Protein AF-0000000085176688 (afdb_homodimer)

Radius of gyration: 18.07 Å; Cα contacts (8 Å, |Δi|>4): 289; chains: 2; bounding box: 19×55×44 Å

Organism: Enterobacter sp. (strain 638) (NCBI:txid399742)

Structure (mmCIF, N/CA/C/O backbone):
data_AF-0000000085176688-model_v1
#
loop_
_entity.id
_en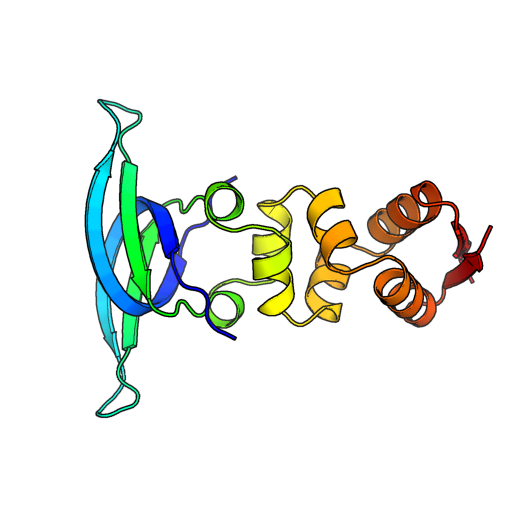tity.type
_entity.pdbx_description
1 polymer 'Uncharacterized protein'
#
loop_
_atom_site.group_PDB
_atom_site.id
_atom_site.type_symbol
_atom_site.label_atom_id
_atom_site.label_alt_id
_atom_site.label_comp_id
_atom_site.label_asym_id
_atom_site.label_entity_id
_atom_site.label_seq_id
_atom_site.pdbx_PDB_ins_code
_atom_site.Cart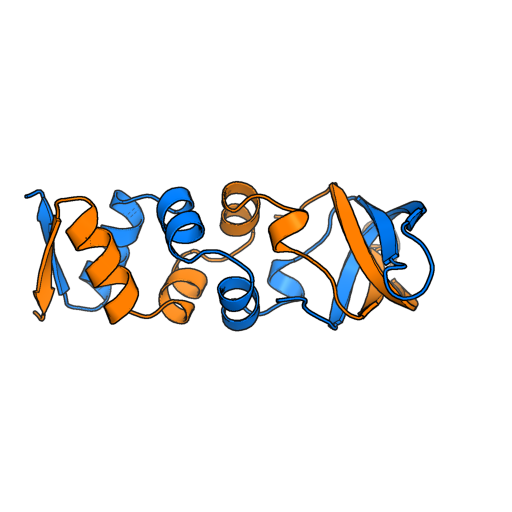n_x
_atom_site.Cartn_y
_atom_site.Cartn_z
_atom_site.occupancy
_atom_site.B_iso_or_equiv
_atom_site.auth_seq_id
_atom_site.auth_comp_id
_atom_site.auth_asym_id
_atom_site.auth_atom_id
_atom_site.pdbx_PDB_model_num
ATOM 1 N N . MET A 1 1 ? -5.215 6.43 -8.734 1 77.62 1 MET A N 1
ATOM 2 C CA . MET A 1 1 ? -6.367 6.562 -7.848 1 77.62 1 MET A CA 1
ATOM 3 C C . MET A 1 1 ? -5.938 7.059 -6.473 1 77.62 1 MET A C 1
ATOM 5 O O . MET A 1 1 ? -4.797 6.84 -6.059 1 77.62 1 MET A O 1
ATOM 9 N N . ALA A 1 2 ? -6.512 8.031 -5.891 1 90.81 2 ALA A N 1
ATOM 10 C CA . ALA A 1 2 ? -6.211 8.641 -4.598 1 90.81 2 ALA A CA 1
ATOM 11 C C . ALA A 1 2 ? -7.082 8.047 -3.494 1 90.81 2 ALA A C 1
ATOM 13 O O . ALA A 1 2 ? -8.125 7.453 -3.771 1 90.81 2 ALA A O 1
ATOM 14 N N . ILE A 1 3 ? -6.516 8.055 -2.268 1 95.81 3 ILE A N 1
ATOM 15 C CA . ILE A 1 3 ? -7.27 7.516 -1.142 1 95.81 3 ILE A CA 1
ATOM 16 C C . ILE A 1 3 ? -7.473 8.602 -0.089 1 95.81 3 ILE A C 1
ATOM 18 O O . ILE A 1 3 ? -6.625 9.484 0.076 1 95.81 3 ILE A O 1
ATOM 22 N N . SER A 1 4 ? -8.719 8.531 0.543 1 96.94 4 SER A N 1
ATOM 23 C CA . SER A 1 4 ? -9.031 9.453 1.633 1 96.94 4 SER A CA 1
ATOM 24 C C . SER A 1 4 ? -9.242 8.703 2.943 1 96.94 4 SER A C 1
ATOM 26 O O . SER A 1 4 ? -9.648 7.535 2.941 1 96.94 4 SER A O 1
ATOM 28 N N . GLY A 1 5 ? -8.938 9.414 4.055 1 96.81 5 GLY A N 1
ATOM 29 C CA . GLY A 1 5 ? -9.133 8.797 5.359 1 96.81 5 GLY A CA 1
ATOM 30 C C . GLY A 1 5 ? -8.25 9.391 6.441 1 96.81 5 GLY A C 1
ATOM 31 O O . GLY A 1 5 ? -7.785 10.523 6.316 1 96.81 5 GLY A O 1
ATOM 32 N N . THR A 1 6 ? -8.156 8.656 7.496 1 97.31 6 THR A N 1
ATOM 33 C CA . THR A 1 6 ? -7.391 9.086 8.656 1 97.31 6 THR A CA 1
ATOM 34 C C . THR A 1 6 ? -6.133 8.234 8.828 1 97.31 6 THR A C 1
ATOM 36 O O . THR A 1 6 ? -6.184 7.012 8.68 1 97.31 6 THR A O 1
ATOM 39 N N . VAL A 1 7 ? -4.992 8.945 9.094 1 97.38 7 VAL A N 1
ATOM 40 C CA . VAL A 1 7 ? -3.742 8.234 9.328 1 97.38 7 VAL A CA 1
ATOM 41 C C . VAL A 1 7 ? -3.158 8.633 10.68 1 97.38 7 VAL A C 1
ATOM 43 O O . VAL A 1 7 ? -3.439 9.727 11.188 1 97.38 7 VAL A O 1
ATOM 46 N N . LYS A 1 8 ? -2.406 7.746 11.234 1 96.44 8 LYS A N 1
ATOM 47 C CA . LYS A 1 8 ? -1.611 8.047 12.422 1 96.44 8 LYS A CA 1
ATOM 48 C C . LYS A 1 8 ? -0.142 8.25 12.062 1 96.44 8 LYS A C 1
ATOM 50 O O . LYS A 1 8 ? 0.451 7.422 11.359 1 96.44 8 LYS A O 1
ATOM 55 N N . ILE A 1 9 ? 0.442 9.359 12.523 1 97.56 9 ILE A N 1
ATOM 56 C CA . ILE A 1 9 ? 1.838 9.68 12.242 1 97.56 9 ILE A CA 1
ATOM 57 C C . ILE A 1 9 ? 2.533 10.125 13.531 1 97.56 9 ILE A C 1
ATOM 59 O O . ILE A 1 9 ? 1.873 10.5 14.5 1 97.56 9 ILE A O 1
ATOM 63 N N . LYS A 1 10 ? 3.828 9.984 13.531 1 96.69 10 LYS A N 1
ATOM 64 C CA . LYS A 1 10 ? 4.582 10.492 14.672 1 96.69 10 LYS A CA 1
ATOM 65 C C . LYS A 1 10 ? 4.641 12.016 14.656 1 96.69 10 LYS A C 1
ATOM 67 O O . LYS A 1 10 ? 4.414 12.664 15.68 1 96.69 10 LYS A O 1
ATOM 72 N N . SER A 1 11 ? 4.941 12.602 13.523 1 96.81 11 SER A N 1
ATOM 73 C CA . SER A 1 11 ? 5.055 14.055 13.445 1 96.81 11 SER A CA 1
ATOM 74 C C . SER A 1 11 ? 4.914 14.547 12.008 1 96.81 11 SER A C 1
ATOM 76 O O . SER A 1 11 ? 5.074 13.773 11.062 1 96.81 11 SER A O 1
ATOM 78 N N . ILE A 1 12 ? 4.578 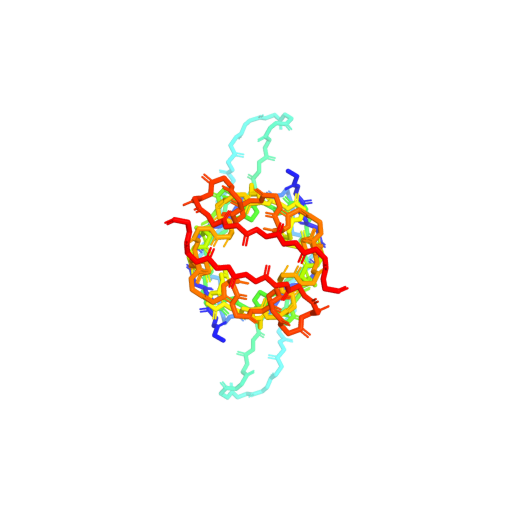15.883 11.898 1 97.69 12 ILE A N 1
ATOM 79 C CA . ILE A 1 12 ? 4.617 16.609 10.641 1 97.69 12 ILE A CA 1
ATOM 80 C C . ILE A 1 12 ? 5.824 17.547 10.625 1 97.69 12 ILE A C 1
ATOM 82 O O . ILE A 1 12 ? 5.973 18.406 11.508 1 97.69 12 ILE A O 1
ATOM 86 N N . ASN A 1 13 ? 6.652 17.375 9.562 1 98.38 13 ASN A N 1
ATOM 87 C CA . ASN A 1 13 ? 7.875 18.156 9.477 1 98.38 13 ASN A CA 1
ATOM 88 C C . ASN A 1 13 ? 7.691 19.391 8.586 1 98.38 13 ASN A C 1
ATOM 90 O O . ASN A 1 13 ? 8.492 20.312 8.625 1 98.38 13 ASN A O 1
ATOM 94 N N . GLY A 1 14 ? 6.703 19.344 7.699 1 97.81 14 GLY A N 1
ATOM 95 C CA . GLY A 1 14 ? 6.441 20.453 6.805 1 97.81 14 GLY A CA 1
ATOM 96 C C . GLY A 1 14 ? 5.184 20.266 5.977 1 97.81 14 GLY A C 1
ATOM 97 O O . GLY A 1 14 ? 4.801 19.141 5.664 1 97.81 14 GLY A O 1
ATOM 98 N N . ILE A 1 15 ? 4.523 21.391 5.703 1 97.75 15 ILE A N 1
ATOM 99 C CA . ILE A 1 15 ? 3.387 21.453 4.793 1 97.75 15 ILE A CA 1
ATOM 100 C C . ILE A 1 15 ? 3.602 22.562 3.771 1 97.75 15 ILE A C 1
ATOM 102 O O . ILE A 1 15 ? 3.801 23.719 4.141 1 97.75 15 ILE A O 1
ATOM 106 N N . THR A 1 16 ? 3.629 22.172 2.553 1 97.06 16 THR A N 1
ATOM 107 C CA . THR A 1 16 ? 3.871 23.156 1.501 1 97.06 16 THR A CA 1
ATOM 108 C C . THR A 1 16 ? 2.824 23.031 0.398 1 97.06 16 THR A C 1
ATOM 110 O O . THR A 1 16 ? 2.58 21.953 -0.119 1 97.06 16 THR A O 1
ATOM 113 N N . PRO A 1 17 ? 2.166 24.219 0.016 1 95.88 17 PRO A N 1
ATOM 114 C CA . PRO A 1 17 ? 1.275 24.156 -1.146 1 95.88 17 PRO A CA 1
ATOM 115 C C . PRO A 1 17 ? 2.027 23.938 -2.455 1 95.88 17 PRO A C 1
ATOM 117 O O . PRO A 1 17 ? 3.131 24.453 -2.633 1 95.88 17 PRO A O 1
ATOM 120 N N . GLU A 1 18 ? 1.39 23 -3.199 1 94.44 18 GLU A N 1
ATOM 121 C CA . GLU A 1 18 ? 1.942 22.75 -4.523 1 94.44 18 GLU A CA 1
ATOM 122 C C . GLU A 1 18 ? 0.878 22.906 -5.605 1 94.44 18 GLU A C 1
ATOM 124 O O . GLU A 1 18 ? -0.29 22.578 -5.387 1 94.44 18 GLU A O 1
ATOM 129 N N . GLY A 1 19 ? 1.387 23.312 -6.809 1 90.5 19 GLY A N 1
ATOM 130 C CA . GLY A 1 19 ? 0.466 23.453 -7.926 1 90.5 19 GLY A CA 1
ATOM 131 C C . GLY A 1 19 ? -0.324 24.75 -7.883 1 90.5 19 GLY A C 1
ATOM 132 O O . GLY A 1 19 ? -0.127 25.578 -6.988 1 90.5 19 GLY A O 1
ATOM 133 N N . ASP A 1 20 ? -0.969 25.031 -9.086 1 88.38 20 ASP A N 1
ATOM 134 C CA . ASP A 1 20 ? -1.769 26.234 -9.219 1 88.38 20 ASP A CA 1
ATOM 135 C C . ASP A 1 20 ? -3.188 25.906 -9.68 1 88.38 20 ASP A C 1
ATOM 137 O O . ASP A 1 20 ? -3.416 24.891 -10.328 1 88.38 20 ASP A O 1
ATOM 141 N N . GLY A 1 21 ? -4.023 26.859 -9.156 1 87.81 21 GLY A N 1
ATOM 142 C CA . GLY A 1 21 ? -5.395 26.734 -9.617 1 87.81 21 GLY A CA 1
ATOM 143 C C . GLY A 1 21 ? -6.059 25.453 -9.188 1 87.81 21 GLY A C 1
ATOM 144 O O . GLY A 1 21 ? -6.055 25.109 -8 1 87.81 21 GLY A O 1
ATOM 145 N N . TRP A 1 22 ? -6.676 24.703 -10.227 1 88.06 22 TRP A N 1
ATOM 146 C CA . TRP A 1 22 ? -7.48 23.516 -9.961 1 88.06 22 TRP A CA 1
ATOM 147 C C . TRP A 1 22 ? -6.59 22.328 -9.617 1 88.06 22 TRP A C 1
ATOM 149 O O . TRP A 1 22 ? -7.074 21.312 -9.125 1 88.06 22 TRP A O 1
ATOM 159 N N . ASN A 1 23 ? -5.219 22.391 -9.875 1 89 23 ASN A N 1
ATOM 160 C CA . ASN A 1 23 ? -4.277 21.312 -9.617 1 89 23 ASN A CA 1
ATOM 161 C C . ASN A 1 23 ? -3.521 21.516 -8.312 1 89 23 ASN A C 1
ATOM 163 O O . ASN A 1 23 ? -2.473 20.906 -8.094 1 89 23 ASN A O 1
ATOM 167 N N . ARG A 1 24 ? -4.105 22.375 -7.465 1 94.06 24 ARG A N 1
ATOM 168 C CA . ARG A 1 24 ? -3.42 22.656 -6.211 1 94.06 24 ARG A CA 1
ATOM 169 C C . ARG A 1 24 ? -3.49 21.469 -5.262 1 94.06 24 ARG A C 1
ATOM 171 O O . ARG A 1 24 ? -4.559 20.891 -5.07 1 94.06 24 ARG A O 1
ATOM 178 N N . ARG A 1 25 ? -2.361 21.141 -4.707 1 95.94 25 ARG A N 1
ATOM 179 C CA . ARG A 1 25 ? -2.207 20.094 -3.701 1 95.94 25 ARG A CA 1
ATOM 180 C C . ARG A 1 25 ? -1.341 20.562 -2.541 1 95.94 25 ARG A C 1
ATOM 182 O O . ARG A 1 25 ? -0.744 21.641 -2.607 1 95.94 25 ARG A O 1
ATOM 189 N N . LEU A 1 26 ? -1.465 19.781 -1.48 1 97.31 26 LEU A N 1
ATOM 190 C CA . LEU A 1 26 ? -0.528 19.969 -0.377 1 97.31 26 LEU A CA 1
ATOM 191 C C . LEU A 1 26 ? 0.517 18.859 -0.362 1 97.31 26 LEU A C 1
ATOM 193 O O . LEU A 1 26 ? 0.181 17.672 -0.526 1 97.31 26 LEU A O 1
ATOM 197 N N . GLU A 1 27 ? 1.785 19.25 -0.291 1 97.56 27 GLU A N 1
ATOM 198 C CA . GLU A 1 27 ? 2.861 18.312 0.018 1 97.56 27 GLU A CA 1
ATOM 199 C C . GLU A 1 27 ? 3.18 18.312 1.511 1 97.56 27 GLU A C 1
ATOM 201 O O . GLU A 1 27 ? 3.502 19.359 2.084 1 97.56 27 GLU A O 1
ATOM 206 N N . VAL A 1 28 ? 2.99 17.188 2.119 1 98.25 28 VAL A N 1
ATOM 207 C CA . VAL A 1 28 ? 3.186 17.078 3.561 1 98.25 28 VAL A CA 1
ATOM 208 C C . VAL A 1 28 ? 4.348 16.125 3.854 1 98.25 28 VAL A C 1
ATOM 210 O O . VAL A 1 28 ? 4.363 14.992 3.373 1 98.25 28 VAL A O 1
ATOM 213 N N . ASP A 1 29 ? 5.301 16.562 4.598 1 98.19 29 ASP A N 1
ATOM 214 C CA . ASP A 1 29 ? 6.438 15.789 5.078 1 98.19 29 ASP A CA 1
ATOM 215 C C . ASP A 1 29 ? 6.176 15.25 6.484 1 98.19 29 ASP A C 1
ATOM 217 O O . ASP A 1 29 ? 5.992 16.031 7.426 1 98.19 29 ASP A O 1
ATOM 221 N N . PHE A 1 30 ? 6.109 13.93 6.602 1 97.5 30 PHE A N 1
ATOM 222 C CA . PHE A 1 30 ? 5.793 13.359 7.902 1 97.5 30 PHE A CA 1
ATOM 223 C C . PHE A 1 30 ? 6.816 12.297 8.297 1 97.5 30 PHE A C 1
ATOM 225 O O . PHE A 1 30 ? 7.559 11.797 7.445 1 97.5 30 PHE A O 1
ATOM 232 N N . ASP A 1 31 ? 6.805 11.984 9.578 1 97.06 31 ASP A N 1
ATOM 233 C CA . ASP A 1 31 ? 7.586 10.891 10.141 1 97.06 31 ASP A CA 1
ATOM 234 C C . ASP A 1 31 ? 6.68 9.781 10.664 1 97.06 31 ASP A C 1
ATOM 236 O O . ASP A 1 31 ? 5.715 10.047 11.375 1 97.06 31 ASP A O 1
ATOM 240 N N . ASP A 1 32 ? 7.016 8.586 10.273 1 96.12 32 ASP A N 1
ATOM 241 C CA . ASP A 1 32 ? 6.484 7.371 10.875 1 96.12 32 ASP A CA 1
ATOM 242 C C . ASP A 1 32 ? 4.969 7.289 10.711 1 96.12 32 ASP A C 1
ATOM 244 O O . ASP A 1 32 ? 4.234 7.266 11.703 1 96.12 32 ASP A O 1
ATOM 248 N N . MET A 1 33 ? 4.52 7.109 9.484 1 96.62 33 MET A N 1
ATOM 249 C CA . MET A 1 33 ? 3.105 6.891 9.188 1 96.62 33 MET A CA 1
ATOM 250 C C . MET A 1 33 ? 2.76 5.406 9.258 1 96.62 33 MET A C 1
ATOM 252 O O . MET A 1 33 ? 3.475 4.57 8.703 1 96.62 33 MET A O 1
ATOM 256 N N . GLU A 1 34 ? 1.656 5.062 9.914 1 94.56 34 GLU A N 1
ATOM 257 C CA . GLU A 1 34 ? 1.164 3.688 9.992 1 94.56 34 GLU A CA 1
ATOM 258 C C . GLU A 1 34 ? 0.151 3.4 8.891 1 94.56 34 GLU A C 1
ATOM 260 O O . GLU A 1 34 ? -1.058 3.402 9.133 1 94.56 34 GLU A O 1
ATOM 265 N N . ILE A 1 35 ? 0.589 3.053 7.824 1 93.19 35 ILE A N 1
ATOM 266 C CA . ILE A 1 35 ? -0.244 2.924 6.633 1 93.19 35 ILE A CA 1
ATOM 267 C C . ILE A 1 35 ? -1.156 1.708 6.77 1 93.19 35 ILE A C 1
ATOM 269 O O . ILE A 1 35 ? -2.354 1.787 6.488 1 93.19 35 ILE A O 1
ATOM 273 N N . SER A 1 36 ? -0.624 0.523 7.207 1 93 36 SER A N 1
ATOM 274 C CA . SER A 1 36 ? -1.407 -0.708 7.23 1 93 36 SER A CA 1
ATOM 275 C C . SER A 1 36 ? -2.471 -0.664 8.32 1 93 36 SER A C 1
ATOM 277 O O . SER A 1 36 ? -3.459 -1.399 8.266 1 93 36 SER A O 1
ATOM 279 N N . ASP A 1 37 ? -2.314 0.202 9.336 1 93.12 37 ASP A N 1
ATOM 280 C CA . ASP A 1 37 ? -3.336 0.401 10.352 1 93.12 37 ASP A CA 1
ATOM 281 C C . ASP A 1 37 ? -4.41 1.376 9.875 1 93.12 37 ASP A C 1
ATOM 283 O O . ASP A 1 37 ? -5.477 1.483 10.484 1 93.12 37 ASP A O 1
ATOM 287 N N . SER A 1 38 ? -4.16 2.033 8.773 1 93.44 38 SER A N 1
ATOM 288 C CA . SER A 1 38 ? -5.02 3.137 8.359 1 93.44 38 SER A CA 1
ATOM 289 C C . SER A 1 38 ? -5.812 2.779 7.102 1 93.44 38 SER A C 1
ATOM 291 O O . SER A 1 38 ? -6.918 3.279 6.898 1 93.44 38 SER A O 1
ATOM 293 N N . PHE A 1 39 ? -5.219 1.979 6.254 1 95.25 39 PHE A N 1
ATOM 294 C CA . PHE A 1 39 ? -5.863 1.617 4.996 1 95.25 39 PHE A CA 1
ATOM 295 C C . PHE A 1 39 ? -5.887 0.104 4.816 1 95.25 39 PHE A C 1
ATOM 297 O O . PHE A 1 39 ? -4.926 -0.584 5.164 1 95.25 39 PHE A O 1
ATOM 304 N N . LYS A 1 40 ? -7.004 -0.376 4.227 1 96 40 LYS A N 1
ATOM 305 C CA . LYS A 1 40 ? -7.125 -1.804 3.943 1 96 40 LYS A CA 1
ATOM 306 C C . LYS A 1 40 ? -6.312 -2.191 2.711 1 96 40 LYS A C 1
ATOM 308 O O . LYS A 1 40 ? -6.059 -1.354 1.842 1 96 40 LYS A O 1
ATOM 313 N N . ALA A 1 41 ? -5.984 -3.467 2.637 1 96.94 41 ALA A N 1
ATOM 314 C CA . ALA A 1 41 ? -5.227 -3.988 1.502 1 96.94 41 ALA A CA 1
ATOM 315 C C . ALA A 1 41 ? -5.965 -3.734 0.189 1 96.94 41 ALA A C 1
ATOM 317 O O . ALA A 1 41 ? -5.348 -3.365 -0.814 1 9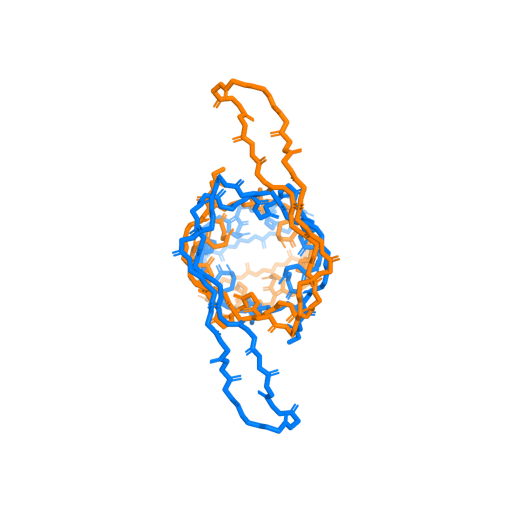6.94 41 ALA A O 1
ATOM 318 N N . ASP A 1 42 ? -7.297 -3.867 0.204 1 96.56 42 ASP A N 1
ATOM 319 C CA . ASP A 1 42 ? -8.086 -3.664 -1.005 1 96.56 42 ASP A CA 1
ATOM 320 C C . ASP A 1 42 ? -7.949 -2.232 -1.519 1 96.56 42 ASP A C 1
ATOM 322 O O . ASP A 1 42 ? -7.934 -2.002 -2.73 1 96.56 42 ASP A O 1
ATOM 326 N N . GLU A 1 43 ? -7.906 -1.326 -0.596 1 95.44 43 GLU A N 1
ATOM 327 C CA . GLU A 1 43 ? -7.73 0.071 -0.98 1 95.44 43 GLU A CA 1
ATOM 328 C C . GLU A 1 43 ? -6.348 0.309 -1.575 1 95.44 43 GLU A C 1
ATOM 330 O O . GLU A 1 43 ? -6.207 1.028 -2.566 1 95.44 43 GLU A O 1
ATOM 335 N N . ILE A 1 44 ? -5.328 -0.306 -1.018 1 96.56 44 ILE A N 1
ATOM 336 C CA . ILE A 1 44 ? -3.939 -0.121 -1.431 1 96.56 44 ILE A CA 1
ATOM 337 C C . ILE A 1 44 ? -3.725 -0.742 -2.809 1 96.56 44 ILE A C 1
ATOM 339 O O . ILE A 1 44 ? -3.107 -0.129 -3.684 1 96.56 44 ILE A O 1
ATOM 343 N N . VAL A 1 45 ? -4.281 -1.868 -3.041 1 97 45 VAL A N 1
ATOM 344 C CA . VAL A 1 45 ? -4.094 -2.576 -4.301 1 97 45 VAL A CA 1
ATOM 345 C C . VAL A 1 45 ? -4.715 -1.775 -5.441 1 97 45 VAL A C 1
ATOM 347 O O . VAL A 1 45 ? -4.25 -1.84 -6.582 1 97 45 VAL A O 1
ATOM 350 N N . GLY A 1 46 ? -5.734 -0.983 -5.109 1 95.81 46 GLY A N 1
ATOM 351 C CA . GLY A 1 46 ? -6.367 -0.149 -6.117 1 95.81 46 GLY A CA 1
ATOM 352 C C . GLY A 1 46 ? -5.527 1.054 -6.508 1 95.81 46 GLY A C 1
ATOM 353 O O . GLY A 1 46 ? -5.789 1.698 -7.523 1 95.81 46 GLY A O 1
ATOM 354 N N . GLU A 1 47 ? -4.43 1.32 -5.766 1 95.31 47 GLU A N 1
ATOM 355 C CA . GLU A 1 47 ? -3.629 2.521 -5.988 1 95.31 47 GLU A CA 1
ATOM 356 C C . GLU A 1 47 ? -2.34 2.193 -6.738 1 95.31 47 GLU A C 1
ATOM 358 O O . GLU A 1 47 ? -1.642 3.096 -7.207 1 95.31 47 GLU A O 1
ATOM 363 N N . TYR A 1 48 ? -1.948 0.952 -6.801 1 96.06 48 TYR A N 1
ATOM 364 C CA . TYR A 1 48 ? -0.683 0.529 -7.395 1 96.06 48 TYR A CA 1
ATOM 365 C C . TYR A 1 48 ? -0.919 -0.319 -8.641 1 96.06 48 TYR A C 1
ATOM 367 O O . TYR A 1 48 ? -1.989 -0.911 -8.797 1 96.06 48 TYR A O 1
ATOM 375 N N . ASN A 1 49 ? 0.119 -0.243 -9.484 1 95.75 49 ASN A N 1
ATOM 376 C CA . ASN A 1 49 ? 0.195 -1.301 -10.492 1 95.75 49 ASN A CA 1
ATOM 377 C C . ASN A 1 49 ? 0.393 -2.67 -9.844 1 95.75 49 ASN A C 1
ATOM 379 O O . ASN A 1 49 ? 1.349 -2.875 -9.094 1 95.75 49 ASN A O 1
ATOM 383 N N . VAL A 1 50 ? -0.501 -3.59 -10.164 1 97 50 VAL A N 1
ATOM 384 C CA . VAL A 1 50 ? -0.499 -4.906 -9.539 1 97 50 VAL A CA 1
ATOM 385 C C . VAL A 1 50 ? 0.838 -5.598 -9.797 1 97 50 VAL A C 1
ATOM 387 O O . VAL A 1 50 ? 1.391 -6.25 -8.898 1 97 50 VAL A O 1
ATOM 390 N N . ASP A 1 51 ? 1.405 -5.441 -10.969 1 97.88 51 ASP A N 1
ATOM 391 C CA . ASP A 1 51 ? 2.688 -6.055 -11.297 1 97.88 51 ASP A CA 1
ATOM 392 C C . ASP A 1 51 ? 3.787 -5.57 -10.359 1 97.88 51 ASP A C 1
ATOM 394 O O . ASP A 1 51 ? 4.641 -6.352 -9.93 1 97.88 51 ASP A O 1
ATOM 398 N N . ASP A 1 52 ? 3.725 -4.312 -10.062 1 97.69 52 ASP A N 1
ATOM 399 C CA . ASP A 1 52 ? 4.734 -3.73 -9.18 1 97.69 52 ASP A CA 1
ATOM 400 C C . ASP A 1 52 ? 4.641 -4.309 -7.773 1 97.69 52 ASP A C 1
ATOM 402 O O . ASP A 1 52 ? 5.66 -4.559 -7.129 1 97.69 52 ASP A O 1
ATOM 406 N N . LEU A 1 53 ? 3.424 -4.484 -7.258 1 98.44 53 LEU A N 1
ATOM 407 C CA . LEU A 1 53 ? 3.23 -5.066 -5.934 1 98.44 53 LEU A CA 1
ATOM 408 C C . LEU A 1 53 ? 3.721 -6.512 -5.902 1 98.44 53 LEU A C 1
ATOM 410 O O . LEU A 1 53 ? 4.43 -6.91 -4.977 1 98.44 53 LEU A O 1
ATOM 414 N N . LEU A 1 54 ? 3.424 -7.246 -6.91 1 98.88 54 LEU A N 1
ATOM 415 C CA . LEU A 1 54 ? 3.803 -8.648 -6.973 1 98.88 54 LEU A CA 1
ATOM 416 C C . LEU A 1 54 ? 5.312 -8.797 -7.121 1 98.88 54 LEU A C 1
ATOM 418 O O . LEU A 1 54 ? 5.918 -9.688 -6.512 1 98.88 54 LEU A O 1
ATOM 422 N N . GLU A 1 55 ? 5.938 -7.926 -7.945 1 98.69 55 GLU A N 1
ATOM 423 C CA . GLU A 1 55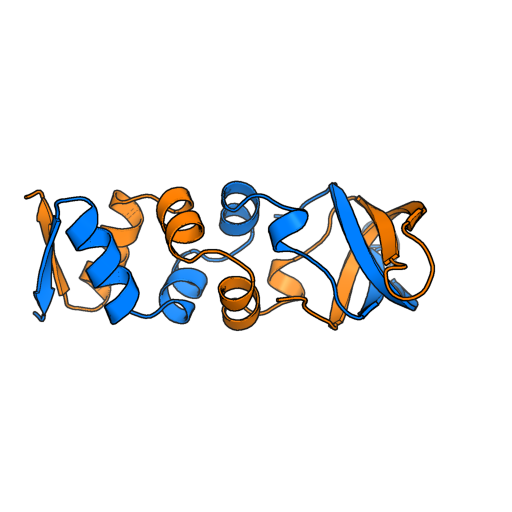 ? 7.391 -7.93 -8.07 1 98.69 55 GLU A CA 1
ATOM 424 C C . GLU A 1 55 ? 8.062 -7.645 -6.727 1 98.69 55 GLU A C 1
ATOM 426 O O . GLU A 1 55 ? 9.055 -8.281 -6.379 1 98.69 55 GLU A O 1
ATOM 431 N N . ALA A 1 56 ? 7.508 -6.738 -5.984 1 98.5 56 ALA A N 1
ATOM 432 C CA . ALA A 1 56 ? 8.055 -6.383 -4.676 1 98.5 56 ALA A CA 1
ATOM 433 C C . ALA A 1 56 ? 7.914 -7.539 -3.689 1 98.5 56 ALA A C 1
ATOM 435 O O . ALA A 1 56 ? 8.773 -7.73 -2.824 1 98.5 56 ALA A O 1
ATOM 436 N N . ILE A 1 57 ? 6.82 -8.289 -3.775 1 98.56 57 ILE A N 1
ATOM 437 C CA . ILE A 1 57 ? 6.609 -9.438 -2.904 1 98.56 57 ILE A CA 1
ATOM 438 C C . ILE A 1 57 ? 7.598 -10.547 -3.266 1 98.56 57 ILE A C 1
ATOM 440 O O . ILE A 1 57 ? 8.172 -11.188 -2.383 1 98.56 57 ILE A O 1
ATOM 444 N N . GLY A 1 58 ? 7.812 -10.742 -4.535 1 98.38 58 GLY A N 1
ATOM 445 C CA . GLY A 1 58 ? 8.75 -11.75 -5.012 1 98.38 58 GLY A CA 1
ATOM 446 C C . GLY A 1 58 ? 8.062 -13.023 -5.465 1 98.38 58 GLY A C 1
ATOM 447 O O . GLY A 1 58 ? 7.129 -13.5 -4.82 1 98.38 58 GLY A O 1
ATOM 448 N N . ASP A 1 59 ? 8.68 -13.617 -6.516 1 97.69 59 ASP A N 1
ATOM 449 C CA . ASP A 1 59 ? 8.055 -14.766 -7.16 1 97.69 59 ASP A CA 1
ATOM 450 C C . ASP A 1 59 ? 7.957 -15.945 -6.195 1 97.69 59 ASP A C 1
ATOM 452 O O . ASP A 1 59 ? 6.953 -16.672 -6.188 1 97.69 59 ASP A O 1
ATOM 456 N N . ALA A 1 60 ? 8.93 -16.156 -5.375 1 97.25 60 ALA A N 1
ATOM 457 C CA . ALA A 1 60 ? 8.938 -17.312 -4.484 1 97.25 60 ALA A CA 1
ATOM 458 C C . ALA A 1 60 ? 7.809 -17.234 -3.461 1 97.25 60 ALA A C 1
ATOM 460 O O . ALA A 1 60 ? 7.094 -18.203 -3.234 1 97.25 60 ALA A O 1
ATOM 461 N N . ASP A 1 61 ? 7.676 -16.062 -2.871 1 98 61 ASP A N 1
ATOM 462 C CA . ASP A 1 61 ? 6.621 -15.859 -1.886 1 98 61 ASP A CA 1
ATOM 463 C C . ASP A 1 61 ? 5.242 -15.93 -2.537 1 98 61 ASP A C 1
ATOM 465 O O . ASP A 1 61 ? 4.305 -16.484 -1.963 1 98 61 ASP A O 1
ATOM 469 N N . VAL A 1 62 ? 5.156 -15.391 -3.719 1 98.5 62 VAL A N 1
ATOM 470 C CA . VAL A 1 62 ? 3.904 -15.43 -4.465 1 98.5 62 VAL A CA 1
ATOM 471 C C . VAL A 1 62 ? 3.543 -16.875 -4.797 1 98.5 62 VAL A C 1
ATOM 473 O O . VAL A 1 62 ? 2.398 -17.297 -4.609 1 98.5 62 VAL A O 1
ATOM 476 N N . ALA A 1 63 ? 4.488 -17.625 -5.23 1 98.31 63 ALA A N 1
ATOM 477 C CA . ALA A 1 63 ? 4.277 -19.031 -5.574 1 98.31 63 ALA A CA 1
ATOM 478 C C . ALA A 1 63 ? 3.83 -19.828 -4.352 1 98.31 63 ALA A C 1
ATOM 480 O O . ALA A 1 63 ? 2.902 -20.641 -4.438 1 98.31 63 ALA A O 1
ATOM 481 N N . THR A 1 64 ? 4.516 -19.609 -3.268 1 97.94 64 THR A N 1
ATOM 482 C CA . THR A 1 64 ? 4.168 -20.312 -2.033 1 97.94 64 THR A CA 1
ATOM 483 C C . THR A 1 64 ? 2.729 -20 -1.627 1 97.94 64 THR A C 1
ATOM 485 O O . THR A 1 64 ? 1.978 -20.922 -1.268 1 97.94 64 THR A O 1
ATOM 488 N N . TRP A 1 65 ? 2.348 -18.734 -1.686 1 98.5 65 TRP A N 1
ATOM 489 C CA . TRP A 1 65 ? 0.991 -18.344 -1.325 1 98.5 65 TRP A CA 1
ATOM 490 C C . TRP A 1 65 ? -0.034 -19 -2.238 1 98.5 65 TRP A C 1
ATOM 492 O O . TRP A 1 65 ? -1.05 -19.516 -1.768 1 98.5 65 TRP A O 1
ATOM 502 N N . LEU A 1 66 ? 0.147 -18.969 -3.531 1 98.12 66 LEU A N 1
ATOM 503 C CA . LEU A 1 66 ? -0.772 -19.562 -4.496 1 98.12 66 LEU A CA 1
ATOM 504 C C . LEU A 1 66 ? -0.933 -21.062 -4.242 1 98.12 66 LEU A C 1
ATOM 506 O O . LEU A 1 66 ? -2.037 -21.594 -4.348 1 98.12 66 LEU A O 1
ATOM 510 N N . SER A 1 67 ? 0.163 -21.719 -3.934 1 97.62 67 SER A N 1
ATOM 511 C CA . SER A 1 67 ? 0.103 -23.141 -3.621 1 97.62 67 SER A CA 1
ATOM 512 C C . SER A 1 67 ? -0.789 -23.406 -2.412 1 97.62 67 SER A C 1
ATOM 514 O O . SER A 1 67 ? -1.532 -24.391 -2.385 1 97.62 67 SER A O 1
ATOM 516 N N . GLU A 1 68 ? -0.707 -22.547 -1.498 1 97.56 68 GLU A N 1
ATOM 517 C CA . GLU A 1 68 ? -1.529 -22.672 -0.3 1 97.56 68 GLU A CA 1
ATOM 518 C C . GLU A 1 68 ? -3.006 -22.453 -0.619 1 97.56 68 GLU A C 1
ATOM 520 O O . GLU A 1 68 ? -3.879 -22.875 0.149 1 97.56 68 GLU A O 1
ATOM 525 N N . GLN A 1 69 ? -3.248 -21.75 -1.719 1 97.19 69 GLN A N 1
ATOM 526 C CA . GLN A 1 69 ? -4.633 -21.547 -2.137 1 97.19 69 GLN A CA 1
ATOM 527 C C . GLN A 1 69 ? -5.16 -22.766 -2.887 1 97.19 69 GLN A C 1
ATOM 529 O O . GLN A 1 69 ? -6.316 -22.797 -3.316 1 97.19 69 GLN A O 1
ATOM 534 N N . GLY A 1 70 ? -4.336 -23.75 -3.156 1 96.38 70 GLY A N 1
ATOM 535 C CA . GLY A 1 70 ? -4.789 -24.984 -3.787 1 96.38 70 GLY A CA 1
ATOM 536 C C . GLY A 1 70 ? -4.285 -25.141 -5.207 1 96.38 70 GLY A C 1
ATOM 537 O O . GLY A 1 70 ? -4.641 -26.109 -5.891 1 96.38 70 GLY A O 1
ATOM 538 N N . TYR A 1 71 ? -3.467 -24.266 -5.652 1 97.62 71 TYR A N 1
ATOM 539 C CA . TYR A 1 71 ? -2.885 -24.359 -6.988 1 97.62 71 TYR A CA 1
ATOM 540 C C . TYR A 1 71 ? -1.629 -25.234 -6.969 1 97.62 71 TYR A C 1
ATOM 542 O O . TYR A 1 71 ? -0.928 -25.297 -5.957 1 97.62 71 TYR A O 1
ATOM 550 N N . GLU A 1 72 ? -1.399 -25.891 -8.109 1 97.44 72 GLU A N 1
ATOM 551 C CA . GLU A 1 72 ? -0.09 -26.469 -8.367 1 97.44 72 GLU A CA 1
ATOM 552 C C . GLU A 1 72 ? 0.834 -25.484 -9.062 1 97.44 72 GLU A C 1
ATOM 554 O O . GLU A 1 72 ? 0.472 -24.906 -10.094 1 97.44 72 GLU A O 1
ATOM 559 N N . VAL A 1 73 ? 1.953 -25.234 -8.484 1 97.69 73 VAL A N 1
ATOM 560 C CA . VAL A 1 73 ? 2.918 -24.281 -9.016 1 97.69 73 VAL A CA 1
ATOM 561 C C . VAL A 1 73 ? 4.277 -24.953 -9.188 1 97.69 73 VAL A C 1
ATOM 563 O O . VAL A 1 73 ? 4.785 -25.578 -8.258 1 97.69 73 VAL A O 1
ATOM 566 N N . SER A 1 74 ? 4.828 -24.828 -10.367 1 95.44 74 SER A N 1
ATOM 567 C CA . SER A 1 74 ? 6.145 -25.406 -10.641 1 95.44 74 SER A CA 1
ATOM 568 C C . SER A 1 74 ? 6.965 -24.469 -11.531 1 95.44 74 SER A C 1
ATOM 570 O O . SER A 1 74 ? 6.41 -23.641 -12.242 1 95.44 74 SER A O 1
ATOM 572 N N . LEU A 1 75 ? 8.305 -24.531 -11.242 1 87.88 75 LEU A N 1
ATOM 573 C CA . LEU A 1 75 ? 9.195 -23.766 -12.109 1 87.88 75 LEU A CA 1
ATOM 574 C C . LEU A 1 75 ? 9.188 -24.312 -13.523 1 87.88 75 LEU A C 1
ATOM 576 O O . LEU A 1 75 ? 9.18 -25.531 -13.719 1 87.88 75 LEU A O 1
ATOM 580 N N . GLY A 1 76 ? 8.789 -23.438 -14.422 1 67.31 76 GLY A N 1
ATOM 581 C CA . GLY A 1 76 ? 8.883 -23.922 -15.789 1 67.31 76 GLY A CA 1
ATOM 582 C C . GLY A 1 76 ? 10.305 -24.047 -16.281 1 67.31 76 GLY A C 1
ATOM 583 O O . GLY A 1 76 ? 11.227 -23.453 -15.703 1 67.31 76 GLY A O 1
ATOM 584 N N . MET B 1 1 ? 5.289 -1.965 10.828 1 77.25 1 MET B N 1
ATOM 585 C CA . MET B 1 1 ? 6.375 -1.09 10.391 1 77.25 1 MET B CA 1
ATOM 586 C C . MET B 1 1 ? 5.824 0.222 9.836 1 77.25 1 MET B C 1
ATOM 588 O O . MET B 1 1 ? 4.684 0.275 9.375 1 77.25 1 MET B O 1
ATOM 592 N N . ALA B 1 2 ? 6.332 1.383 10.188 1 90.75 2 ALA B N 1
ATOM 593 C CA . ALA B 1 2 ? 5.906 2.719 9.781 1 90.75 2 ALA B CA 1
ATOM 594 C C . ALA B 1 2 ? 6.785 3.262 8.656 1 90.75 2 ALA B C 1
ATOM 596 O O . ALA B 1 2 ? 7.895 2.771 8.438 1 90.75 2 ALA B O 1
ATOM 597 N N . ILE B 1 3 ? 6.16 4.133 7.844 1 95.75 3 ILE B N 1
ATOM 598 C CA . ILE B 1 3 ? 6.914 4.719 6.742 1 95.75 3 ILE B CA 1
ATOM 599 C C . ILE B 1 3 ? 6.977 6.234 6.906 1 95.75 3 ILE B C 1
ATOM 601 O O . ILE B 1 3 ? 6.043 6.848 7.438 1 95.75 3 ILE B O 1
ATOM 605 N N . SER B 1 4 ? 8.195 6.789 6.504 1 96.88 4 SER B N 1
ATOM 606 C CA . SER B 1 4 ? 8.383 8.234 6.512 1 96.88 4 SER B CA 1
ATOM 607 C C . SER B 1 4 ? 8.617 8.773 5.105 1 96.88 4 SER B C 1
ATOM 609 O O . SER B 1 4 ? 9.125 8.055 4.238 1 96.88 4 SER B O 1
ATOM 611 N N . GLY B 1 5 ? 8.203 10.039 4.926 1 96.88 5 GLY B N 1
ATOM 612 C CA . GLY B 1 5 ? 8.406 10.648 3.623 1 96.88 5 GLY B CA 1
ATOM 613 C C . GLY B 1 5 ? 7.426 11.766 3.326 1 96.88 5 GLY B C 1
ATOM 614 O O . GLY B 1 5 ? 6.859 12.359 4.246 1 96.88 5 GLY B O 1
ATOM 615 N N . THR B 1 6 ? 7.359 12.078 2.074 1 97.38 6 THR B N 1
ATOM 616 C CA . THR B 1 6 ? 6.5 13.164 1.61 1 97.38 6 THR B CA 1
ATOM 617 C C . THR B 1 6 ? 5.32 12.609 0.808 1 97.38 6 THR B C 1
ATOM 619 O O . THR B 1 6 ? 5.492 11.719 -0.027 1 97.38 6 THR B O 1
ATOM 622 N N . VAL B 1 7 ? 4.109 13.164 1.116 1 97.31 7 VAL B N 1
ATOM 623 C CA . VAL B 1 7 ? 2.924 12.75 0.372 1 97.31 7 VAL B CA 1
ATOM 624 C C . VAL B 1 7 ? 2.24 13.977 -0.232 1 97.31 7 VAL B C 1
ATOM 626 O O . VAL B 1 7 ? 2.381 15.086 0.282 1 97.31 7 VAL B O 1
ATOM 629 N N . LYS B 1 8 ? 1.56 13.75 -1.303 1 96.5 8 LYS B N 1
ATOM 630 C CA . LYS B 1 8 ? 0.688 14.758 -1.891 1 96.5 8 LYS B CA 1
ATOM 631 C C . LYS B 1 8 ? -0.777 14.484 -1.566 1 96.5 8 LYS B C 1
ATOM 633 O O . LYS B 1 8 ? -1.257 13.359 -1.754 1 96.5 8 LYS B O 1
ATOM 638 N N . ILE B 1 9 ? -1.481 15.516 -1.058 1 97.56 9 ILE B N 1
ATOM 639 C CA . ILE B 1 9 ? -2.887 15.375 -0.691 1 97.56 9 ILE B CA 1
ATOM 640 C C . ILE B 1 9 ? -3.68 16.562 -1.225 1 97.56 9 ILE B C 1
ATOM 642 O O . ILE B 1 9 ? -3.105 17.609 -1.55 1 97.56 9 ILE B O 1
ATOM 646 N N . LYS B 1 10 ? -4.965 16.328 -1.389 1 96.81 10 LYS B N 1
ATOM 647 C CA . LYS B 1 10 ? -5.816 17.453 -1.778 1 96.81 10 LYS B CA 1
ATOM 648 C C . LYS B 1 10 ? -6.02 18.422 -0.615 1 96.81 10 LYS B C 1
ATOM 650 O O . LYS B 1 10 ? -5.902 19.641 -0.784 1 96.81 10 LYS B O 1
ATOM 655 N N . SER B 1 11 ? -6.309 17.922 0.557 1 96.88 11 SER B N 1
ATOM 656 C CA . SER B 1 11 ? -6.555 18.781 1.702 1 96.88 11 SER B CA 1
ATOM 657 C C . SER B 1 11 ? -6.406 18.031 3.016 1 96.88 11 SER B C 1
ATOM 659 O O . SER B 1 11 ? -6.445 16.797 3.035 1 96.88 11 SER B O 1
ATOM 661 N N . ILE B 1 12 ? -6.195 18.844 4.105 1 97.69 12 ILE B N 1
ATOM 662 C CA . ILE B 1 12 ? -6.246 18.359 5.48 1 97.69 12 ILE B CA 1
ATOM 663 C C . ILE B 1 12 ? -7.539 18.828 6.148 1 97.69 12 ILE B C 1
ATOM 665 O O . ILE B 1 12 ? -7.805 20.031 6.207 1 97.69 12 ILE B O 1
ATOM 669 N N . ASN B 1 13 ? -8.297 17.812 6.672 1 98.38 13 ASN B N 1
ATOM 670 C CA . ASN B 1 13 ? -9.586 18.141 7.273 1 98.38 13 ASN B CA 1
ATOM 671 C C . ASN B 1 13 ? -9.484 18.266 8.789 1 98.38 13 ASN B C 1
ATOM 673 O O . ASN B 1 13 ? -10.383 18.812 9.438 1 98.38 13 ASN B O 1
ATOM 677 N N . GLY B 1 14 ? -8.445 17.688 9.375 1 97.81 14 GLY B N 1
ATOM 678 C CA . GLY B 1 14 ? -8.25 17.75 10.812 1 97.81 14 GLY B CA 1
ATOM 679 C C . GLY B 1 14 ? -6.941 17.125 11.266 1 97.81 14 GLY B C 1
ATOM 680 O O . GLY B 1 14 ? -6.434 16.203 10.625 1 97.81 14 GLY B O 1
ATOM 681 N N . ILE B 1 15 ? -6.379 17.703 12.32 1 97.75 15 ILE B N 1
ATOM 682 C CA . ILE B 1 15 ? -5.211 17.172 13.008 1 97.75 15 ILE B CA 1
ATOM 683 C C . ILE B 1 15 ? -5.484 17.094 14.508 1 97.75 15 ILE B C 1
ATOM 685 O O . ILE B 1 15 ? -5.809 18.109 15.133 1 97.75 15 ILE B O 1
ATOM 689 N N . THR B 1 16 ? -5.414 15.906 15 1 97.12 16 THR B N 1
ATOM 690 C CA . THR B 1 16 ? -5.703 15.727 16.422 1 97.12 16 THR B CA 1
ATOM 691 C C . THR B 1 16 ? -4.598 14.914 17.094 1 97.12 16 THR B C 1
ATOM 693 O O . THR B 1 16 ? -4.234 13.836 16.625 1 97.12 16 THR B O 1
ATOM 696 N N . PRO B 1 17 ? -4.043 15.445 18.25 1 95.88 17 PRO B N 1
ATOM 697 C CA . PRO B 1 17 ? -3.102 14.617 19 1 95.88 17 PRO B CA 1
ATOM 698 C C . PRO B 1 17 ? -3.771 13.406 19.672 1 95.88 17 PRO B C 1
ATOM 700 O O . PRO B 1 17 ? -4.91 13.508 20.125 1 95.88 17 PRO B O 1
ATOM 703 N N . GLU B 1 18 ? -3.021 12.305 19.469 1 94.5 18 GLU B N 1
ATOM 704 C CA . GLU B 1 18 ? -3.49 11.086 20.125 1 94.5 18 GLU B CA 1
ATOM 705 C C . GLU B 1 18 ? -2.396 10.469 20.984 1 94.5 18 GLU B C 1
ATOM 707 O O . GLU B 1 18 ? -1.215 10.531 20.641 1 94.5 18 GLU B O 1
ATOM 712 N N . GLY B 1 19 ? -2.895 9.766 22.062 1 90.31 19 GLY B N 1
ATOM 713 C CA . GLY B 1 19 ? -1.943 9.102 22.938 1 90.31 19 GLY B CA 1
ATOM 714 C C . GLY B 1 19 ? -1.274 10.039 23.922 1 90.31 19 GLY B C 1
ATOM 715 O O . GLY B 1 19 ? -1.584 11.234 23.953 1 90.31 19 GLY B O 1
ATOM 716 N N . ASP B 1 20 ? -0.597 9.359 24.953 1 88.19 20 ASP B N 1
ATOM 717 C CA . ASP B 1 20 ? 0.09 10.117 25.984 1 88.19 20 ASP B CA 1
ATOM 718 C C . ASP B 1 20 ? 1.558 9.703 26.094 1 88.19 20 ASP B C 1
ATOM 720 O O . ASP B 1 20 ? 1.918 8.578 25.75 1 88.19 20 ASP B O 1
ATOM 724 N N . GLY B 1 21 ? 2.273 10.797 26.5 1 87.5 21 GLY B N 1
ATOM 725 C CA . GLY B 1 21 ? 3.676 10.508 26.75 1 87.5 21 GLY B CA 1
ATOM 726 C C . GLY B 1 21 ? 4.43 10.055 25.516 1 87.5 21 GLY B C 1
ATOM 727 O O . GLY B 1 21 ? 4.391 10.719 24.484 1 87.5 21 GLY B O 1
ATOM 728 N N . TRP B 1 22 ? 5.18 8.859 25.672 1 87.81 22 TRP B N 1
ATOM 729 C CA . TRP B 1 22 ? 6.066 8.359 24.625 1 87.81 22 TRP B CA 1
ATOM 730 C C . TRP B 1 22 ? 5.27 7.754 23.469 1 87.81 22 TRP B C 1
ATOM 732 O O . TRP B 1 22 ? 5.812 7.516 22.391 1 87.81 22 TRP B O 1
ATOM 742 N N . ASN B 1 23 ? 3.9 7.484 23.641 1 89 23 ASN B N 1
ATOM 743 C CA . ASN B 1 23 ? 3.043 6.883 22.625 1 89 23 ASN B CA 1
ATOM 744 C C . ASN B 1 23 ? 2.221 7.934 21.891 1 89 23 ASN B C 1
ATOM 746 O O . ASN B 1 23 ? 1.226 7.609 21.234 1 89 23 ASN B O 1
ATOM 750 N N . ARG B 1 24 ? 2.697 9.188 22.016 1 94 24 ARG B N 1
ATOM 751 C 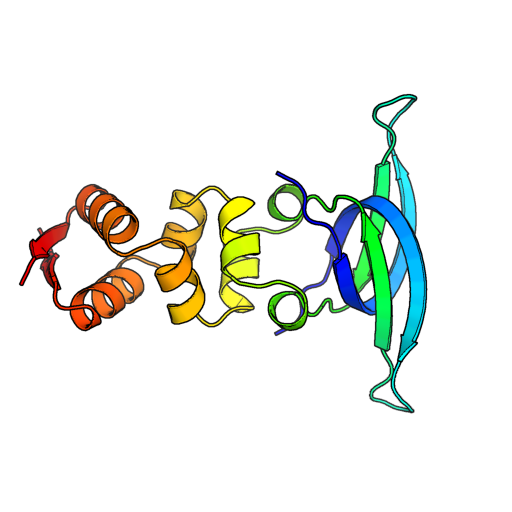CA . ARG B 1 24 ? 1.938 10.258 21.391 1 94 24 ARG B CA 1
ATOM 752 C C . ARG B 1 24 ? 2.076 10.211 19.875 1 94 24 ARG B C 1
ATOM 754 O O . ARG B 1 24 ? 3.184 10.078 19.344 1 94 24 ARG B O 1
ATOM 761 N N . ARG B 1 25 ? 0.955 10.305 19.203 1 95.94 25 ARG B N 1
ATOM 762 C CA . ARG B 1 25 ? 0.851 10.375 17.75 1 95.94 25 ARG B CA 1
ATOM 763 C C . ARG B 1 25 ? -0.106 11.477 17.328 1 95.94 25 ARG B C 1
ATOM 765 O O . ARG B 1 25 ? -0.799 12.07 18.156 1 95.94 25 ARG B O 1
ATOM 772 N N . LEU B 1 26 ? 0.048 11.797 16.047 1 97.31 26 LEU B N 1
ATOM 773 C CA . LEU B 1 26 ? -0.95 12.664 15.422 1 97.31 26 LEU B CA 1
ATOM 774 C C . LEU B 1 26 ? -1.887 11.852 14.531 1 97.31 26 LEU B C 1
ATOM 776 O O . LEU B 1 26 ? -1.436 11.008 13.758 1 97.31 26 LEU B O 1
ATOM 780 N N . GLU B 1 27 ? -3.203 12.039 14.734 1 97.5 27 GLU B N 1
ATOM 781 C CA . GLU B 1 27 ? -4.199 11.562 13.773 1 97.5 27 GLU B CA 1
ATOM 782 C C . GLU B 1 27 ? -4.578 12.664 12.789 1 97.5 27 GLU B C 1
ATOM 784 O O . GLU B 1 27 ? -5.023 13.742 13.188 1 97.5 27 GLU B O 1
ATOM 789 N N . VAL B 1 28 ? -4.312 12.406 11.547 1 98.25 28 VAL B N 1
ATOM 790 C CA . VAL B 1 28 ? -4.555 13.414 10.516 1 98.25 28 VAL B CA 1
ATOM 791 C C . VAL B 1 28 ? -5.629 12.914 9.555 1 98.25 28 VAL B C 1
ATOM 793 O O . VAL B 1 28 ? -5.516 11.812 9.008 1 98.25 28 VAL B O 1
ATOM 796 N N . ASP B 1 29 ? -6.652 13.68 9.344 1 98.19 29 ASP B N 1
ATOM 797 C CA . ASP B 1 29 ? -7.73 13.438 8.391 1 98.19 29 ASP B CA 1
ATOM 798 C C . ASP B 1 29 ? -7.484 14.18 7.078 1 98.19 29 ASP B C 1
ATOM 800 O O . ASP B 1 29 ? -7.434 15.414 7.059 1 98.19 29 ASP B O 1
ATOM 804 N N . PHE B 1 30 ? -7.273 13.422 6.012 1 97.38 30 PHE B N 1
ATOM 805 C CA . PHE B 1 30 ? -6.977 14.086 4.746 1 97.38 30 PHE B CA 1
ATOM 806 C C . PHE B 1 30 ? -7.918 13.602 3.646 1 97.38 30 PHE B C 1
ATOM 808 O O . PHE B 1 30 ? -8.547 12.547 3.783 1 97.38 30 PHE B O 1
ATOM 815 N N . ASP B 1 31 ? -7.941 14.367 2.58 1 97 31 ASP B N 1
ATOM 816 C CA . ASP B 1 31 ? -8.633 14.008 1.35 1 97 31 ASP B CA 1
ATOM 817 C C . ASP B 1 31 ? -7.648 13.766 0.21 1 97 31 ASP B C 1
ATOM 819 O O . ASP B 1 31 ? -6.734 14.562 -0.003 1 97 31 ASP B O 1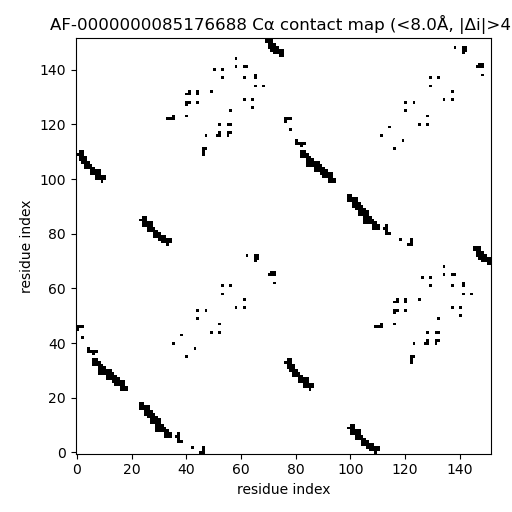
ATOM 823 N N . ASP B 1 32 ? -7.867 12.688 -0.468 1 96.12 32 ASP B N 1
ATOM 824 C CA . ASP B 1 32 ? -7.25 12.398 -1.76 1 96.12 32 ASP B CA 1
ATOM 825 C C . ASP B 1 32 ? -5.727 12.375 -1.646 1 96.12 32 ASP B C 1
ATOM 827 O O . ASP B 1 32 ? -5.035 13.18 -2.275 1 96.12 32 ASP B O 1
ATOM 831 N N . MET B 1 33 ? -5.199 11.375 -0.968 1 96.69 33 MET B N 1
ATOM 832 C CA . MET B 1 33 ? -3.762 11.133 -0.892 1 96.69 33 MET B CA 1
ATOM 833 C C . MET B 1 33 ? -3.289 10.273 -2.059 1 96.69 33 MET B C 1
ATOM 835 O O . MET B 1 33 ? -3.9 9.25 -2.369 1 96.69 33 MET B O 1
ATOM 839 N N . GLU B 1 34 ? -2.189 10.672 -2.701 1 94.94 34 GLU B N 1
ATOM 840 C CA . GLU B 1 34 ? -1.582 9.898 -3.781 1 94.94 34 GLU B CA 1
ATOM 841 C C . GLU B 1 34 ? -0.506 8.953 -3.248 1 94.94 34 GLU B C 1
ATOM 843 O O . GLU B 1 34 ? 0.688 9.242 -3.352 1 94.94 34 GLU B O 1
ATOM 848 N N . ILE B 1 35 ? -0.882 7.879 -2.844 1 93.75 35 ILE B N 1
ATOM 849 C CA . ILE B 1 35 ? 0.007 6.953 -2.148 1 93.75 35 ILE B CA 1
ATOM 850 C C . ILE B 1 35 ? 1.027 6.383 -3.129 1 93.75 35 ILE B C 1
ATOM 852 O O . ILE B 1 35 ? 2.225 6.34 -2.834 1 93.75 35 ILE B O 1
ATOM 856 N N . SER B 1 36 ? 0.604 5.91 -4.355 1 93.44 36 SER B N 1
ATOM 857 C CA . SER B 1 36 ? 1.505 5.234 -5.281 1 93.44 36 SER B CA 1
ATOM 858 C C . SER B 1 36 ? 2.498 6.211 -5.898 1 93.44 36 SER B C 1
ATOM 860 O O . SER B 1 36 ? 3.555 5.801 -6.387 1 93.44 36 SER B O 1
ATOM 862 N N . ASP B 1 37 ? 2.211 7.52 -5.867 1 93.19 37 ASP B N 1
ATOM 863 C CA . ASP B 1 37 ? 3.154 8.539 -6.32 1 93.19 37 ASP B CA 1
ATOM 864 C C . ASP B 1 37 ? 4.137 8.906 -5.215 1 93.19 37 ASP B C 1
ATOM 866 O O . ASP B 1 37 ? 5.156 9.555 -5.469 1 93.19 37 ASP B O 1
ATOM 870 N N . SER B 1 38 ? 3.854 8.469 -4.008 1 93.62 38 SER B N 1
ATOM 871 C CA . SER B 1 38 ? 4.613 8.945 -2.857 1 93.62 38 SER B CA 1
ATOM 872 C C . SER B 1 38 ? 5.504 7.844 -2.291 1 93.62 38 SER B C 1
ATOM 874 O O . SER B 1 38 ? 6.57 8.125 -1.735 1 93.62 38 SER B O 1
ATOM 876 N N . PHE B 1 39 ? 5.031 6.621 -2.389 1 95.25 39 PHE B N 1
ATOM 877 C CA . PHE B 1 39 ? 5.781 5.5 -1.838 1 95.25 39 PHE B CA 1
ATOM 878 C C . PHE B 1 39 ? 5.961 4.402 -2.881 1 95.25 39 PHE B C 1
ATOM 880 O O . PHE B 1 39 ? 5.055 4.141 -3.676 1 95.25 39 PHE B O 1
ATOM 887 N N . LYS B 1 40 ? 7.137 3.756 -2.809 1 96 40 LYS B N 1
ATOM 888 C CA . LYS B 1 40 ? 7.406 2.641 -3.711 1 96 40 LYS B CA 1
ATOM 889 C C . LYS B 1 40 ? 6.695 1.373 -3.246 1 96 40 LYS B C 1
ATOM 891 O O . LYS B 1 40 ? 6.402 1.219 -2.057 1 96 40 LYS B O 1
ATOM 896 N N . ALA B 1 41 ? 6.5 0.474 -4.176 1 96.94 41 ALA B N 1
ATOM 897 C CA . ALA B 1 41 ? 5.852 -0.799 -3.873 1 96.94 41 ALA B CA 1
ATOM 898 C C . ALA B 1 41 ? 6.617 -1.562 -2.795 1 96.94 41 ALA B C 1
ATOM 900 O O . ALA B 1 41 ? 6.012 -2.15 -1.896 1 96.94 41 ALA B O 1
ATOM 901 N N . ASP B 1 42 ? 7.957 -1.495 -2.842 1 96.56 42 ASP B N 1
ATOM 902 C CA . ASP B 1 42 ? 8.773 -2.205 -1.864 1 96.56 42 ASP B CA 1
ATOM 903 C C . ASP B 1 42 ? 8.516 -1.688 -0.451 1 96.56 42 ASP B C 1
ATOM 905 O O . ASP B 1 42 ? 8.523 -2.463 0.509 1 96.56 42 ASP B O 1
ATOM 909 N N . GLU B 1 43 ? 8.352 -0.405 -0.373 1 95.38 43 GLU B N 1
ATOM 910 C CA . GLU B 1 43 ? 8.055 0.185 0.929 1 95.38 43 GLU B CA 1
ATOM 911 C C . GLU B 1 43 ? 6.68 -0.243 1.431 1 95.38 43 GLU B C 1
ATOM 913 O O . GLU B 1 43 ? 6.512 -0.552 2.613 1 95.38 43 GLU B O 1
ATOM 918 N N . ILE B 1 44 ? 5.711 -0.318 0.552 1 96.5 44 ILE B N 1
ATOM 919 C CA . ILE B 1 44 ? 4.328 -0.643 0.895 1 96.5 44 ILE B CA 1
ATOM 920 C C . ILE B 1 44 ? 4.23 -2.109 1.311 1 96.5 44 ILE B C 1
ATOM 922 O O . ILE B 1 44 ? 3.596 -2.436 2.314 1 96.5 44 ILE B O 1
ATOM 926 N N . VAL B 1 45 ? 4.902 -2.949 0.646 1 97 45 VAL B N 1
ATOM 927 C CA . VAL B 1 45 ? 4.836 -4.379 0.923 1 97 45 VAL B CA 1
ATOM 928 C C . VAL B 1 45 ? 5.422 -4.668 2.303 1 97 45 VAL B C 1
ATOM 930 O O . VAL B 1 45 ? 4.996 -5.602 2.986 1 97 45 VAL B O 1
ATOM 933 N N . GLY B 1 46 ? 6.359 -3.809 2.725 1 95.62 46 GLY B N 1
ATOM 934 C CA . GLY B 1 46 ? 6.953 -3.975 4.043 1 95.62 46 GLY B CA 1
ATOM 935 C C . GLY B 1 46 ? 6.02 -3.578 5.172 1 95.62 46 GLY B C 1
ATOM 936 O O . GLY B 1 46 ? 6.262 -3.91 6.332 1 95.62 46 GLY B O 1
ATOM 937 N N . GLU B 1 47 ? 4.879 -2.953 4.852 1 95.12 47 GLU B N 1
ATOM 938 C CA . GLU B 1 47 ? 3.973 -2.434 5.871 1 95.12 47 GLU B CA 1
ATOM 939 C C . GLU B 1 47 ? 2.762 -3.346 6.051 1 95.12 47 GLU B C 1
ATOM 941 O O . GLU B 1 47 ? 2.004 -3.197 7.012 1 95.12 47 GLU B O 1
ATOM 946 N N . TYR B 1 48 ? 2.494 -4.246 5.137 1 95.94 48 TYR B N 1
ATOM 947 C CA . TYR B 1 48 ? 1.309 -5.098 5.141 1 95.94 48 TYR B CA 1
ATOM 948 C C . TYR B 1 48 ? 1.687 -6.559 5.336 1 95.94 48 TYR B C 1
ATOM 950 O O . TYR B 1 48 ? 2.82 -6.957 5.059 1 95.94 48 TYR B O 1
ATOM 958 N N . ASN B 1 49 ? 0.685 -7.266 5.871 1 95.69 49 ASN B N 1
ATOM 959 C CA . ASN B 1 49 ? 0.763 -8.719 5.727 1 95.69 49 ASN B CA 1
ATOM 960 C C . ASN B 1 49 ? 0.673 -9.141 4.262 1 95.69 49 ASN B C 1
ATOM 962 O O . ASN B 1 49 ? -0.295 -8.812 3.576 1 95.69 49 ASN B O 1
ATOM 966 N N . VAL B 1 50 ? 1.66 -9.875 3.814 1 96.94 50 VAL B N 1
ATOM 967 C CA . VAL B 1 50 ? 1.764 -10.25 2.408 1 96.94 50 VAL B CA 1
ATOM 968 C C . VAL B 1 50 ? 0.521 -11.031 1.99 1 96.94 50 VAL B C 1
ATOM 970 O O . VAL B 1 50 ? -0.004 -10.836 0.892 1 96.94 50 VAL B O 1
ATOM 973 N N . ASP B 1 51 ? 0.003 -11.898 2.854 1 97.88 51 ASP B N 1
ATOM 974 C CA . ASP B 1 51 ? -1.189 -12.68 2.541 1 97.88 51 ASP B CA 1
ATOM 975 C C . ASP B 1 51 ? -2.381 -11.766 2.246 1 97.88 51 ASP B C 1
ATOM 977 O O . ASP B 1 51 ? -3.168 -12.047 1.339 1 97.88 51 ASP B O 1
ATOM 981 N N . ASP B 1 52 ? -2.467 -10.719 3.012 1 97.62 52 ASP B N 1
ATOM 982 C CA . ASP B 1 52 ? -3.576 -9.789 2.832 1 97.62 52 ASP B CA 1
ATOM 983 C C . ASP B 1 52 ? -3.492 -9.086 1.478 1 97.62 52 ASP B C 1
ATOM 985 O O . ASP B 1 52 ? -4.512 -8.859 0.824 1 97.62 52 ASP B O 1
ATOM 989 N N . LEU B 1 53 ? -2.291 -8.664 1.069 1 98.44 53 LEU B N 1
ATOM 990 C CA . LEU B 1 53 ? -2.105 -8.023 -0.226 1 98.44 53 LEU B CA 1
ATOM 991 C C . LEU B 1 53 ? -2.447 -8.977 -1.362 1 98.44 53 LEU B C 1
ATOM 993 O O . LEU B 1 53 ? -3.158 -8.609 -2.299 1 98.44 53 LEU B O 1
ATOM 997 N N . LEU B 1 54 ? -2.021 -10.188 -1.257 1 98.81 54 LEU B N 1
ATOM 998 C CA . LEU B 1 54 ? -2.252 -11.188 -2.297 1 98.81 54 LEU B CA 1
ATOM 999 C C . LEU B 1 54 ? -3.73 -11.547 -2.383 1 98.81 54 LEU B C 1
ATOM 1001 O O . LEU B 1 54 ? -4.27 -11.719 -3.479 1 98.81 54 LEU B O 1
ATOM 1005 N N . GLU B 1 55 ? -4.398 -11.664 -1.211 1 98.69 55 GLU B N 1
ATOM 1006 C CA . GLU B 1 55 ? -5.836 -11.914 -1.197 1 98.69 55 GLU B CA 1
ATOM 1007 C C . GLU B 1 55 ? -6.598 -10.789 -1.89 1 98.69 55 GLU B C 1
ATOM 1009 O O . GLU B 1 55 ? -7.543 -11.039 -2.641 1 98.69 55 GLU B O 1
ATOM 1014 N N . ALA B 1 56 ? -6.18 -9.586 -1.672 1 98.5 56 ALA B N 1
ATOM 1015 C CA . ALA B 1 56 ? -6.824 -8.43 -2.279 1 98.5 56 ALA B CA 1
ATOM 1016 C C . ALA B 1 56 ? -6.621 -8.414 -3.793 1 98.5 56 ALA B C 1
ATOM 1018 O O . ALA B 1 56 ? -7.496 -7.977 -4.539 1 98.5 56 ALA B O 1
ATOM 1019 N N . ILE B 1 57 ? -5.461 -8.852 -4.258 1 98.56 57 ILE B N 1
ATOM 1020 C CA . ILE B 1 57 ? -5.18 -8.914 -5.688 1 98.56 57 ILE B CA 1
ATOM 1021 C C . ILE B 1 57 ? -6.031 -10.008 -6.328 1 98.56 57 ILE B C 1
ATOM 1023 O O . ILE B 1 57 ? -6.578 -9.82 -7.418 1 98.56 57 ILE B O 1
ATOM 1027 N N . GLY B 1 58 ? -6.16 -11.109 -5.652 1 98.38 58 GLY B N 1
ATOM 1028 C CA . GLY B 1 58 ? -6.961 -12.219 -6.141 1 98.38 58 GLY B CA 1
ATOM 1029 C C . GLY B 1 58 ? -6.133 -13.32 -6.781 1 98.38 58 GLY B C 1
ATOM 1030 O O . GLY B 1 58 ? -5.18 -13.047 -7.512 1 98.38 58 GLY B O 1
ATOM 1031 N N . ASP B 1 59 ? -6.629 -14.562 -6.574 1 97.69 59 ASP B N 1
ATOM 1032 C CA . ASP B 1 59 ? -5.867 -15.734 -6.996 1 97.69 59 ASP B CA 1
ATOM 1033 C C . ASP B 1 59 ? -5.695 -15.758 -8.516 1 97.69 59 ASP B C 1
ATOM 1035 O O . ASP B 1 59 ? -4.629 -16.109 -9.016 1 97.69 59 ASP B O 1
ATOM 1039 N N . ALA B 1 60 ? -6.676 -15.367 -9.25 1 97.25 60 ALA B N 1
ATOM 1040 C CA . ALA B 1 60 ? -6.609 -15.445 -10.703 1 97.25 60 ALA B CA 1
ATOM 1041 C C . ALA B 1 60 ? -5.547 -14.492 -11.258 1 97.25 60 ALA B C 1
ATOM 1043 O O . ALA B 1 60 ? -4.746 -14.883 -12.109 1 97.25 60 ALA B O 1
ATOM 1044 N N . ASP B 1 61 ? -5.555 -13.289 -10.75 1 97.94 61 ASP B N 1
ATOM 1045 C CA . ASP B 1 61 ? -4.574 -12.297 -11.195 1 97.94 61 ASP B CA 1
ATOM 1046 C C . ASP B 1 61 ? -3.162 -12.688 -10.766 1 97.94 61 ASP B C 1
ATOM 1048 O O . ASP B 1 61 ? -2.205 -12.523 -11.516 1 97.94 61 ASP B O 1
ATOM 1052 N N . VAL B 1 62 ? -3.09 -13.211 -9.578 1 98.5 62 VAL B N 1
ATOM 1053 C CA . VAL B 1 62 ? -1.803 -13.664 -9.055 1 98.5 62 VAL B CA 1
ATOM 1054 C C . VAL B 1 62 ? -1.276 -14.812 -9.914 1 98.5 62 VAL B C 1
ATOM 1056 O O . VAL B 1 62 ? -0.106 -14.82 -10.305 1 98.5 62 VAL B O 1
ATOM 1059 N N . ALA B 1 63 ? -2.123 -15.727 -10.242 1 98.31 63 ALA B N 1
ATOM 1060 C CA . ALA B 1 63 ? -1.75 -16.875 -11.07 1 98.31 63 ALA B CA 1
ATOM 1061 C C . ALA B 1 63 ? -1.285 -16.422 -12.453 1 98.31 63 ALA B C 1
ATOM 1063 O O . ALA B 1 63 ? -0.276 -16.922 -12.961 1 98.31 63 ALA B O 1
ATOM 1064 N N . THR B 1 64 ? -2.035 -15.531 -13.016 1 97.88 64 THR B N 1
ATOM 1065 C CA . THR B 1 64 ? -1.682 -15.016 -14.336 1 97.88 64 THR B CA 1
ATOM 1066 C C . THR B 1 64 ? -0.301 -14.367 -14.312 1 97.88 64 THR B C 1
ATOM 1068 O O . THR B 1 64 ? 0.521 -14.609 -15.195 1 97.88 64 THR B O 1
ATOM 1071 N N . TRP B 1 65 ? -0.052 -13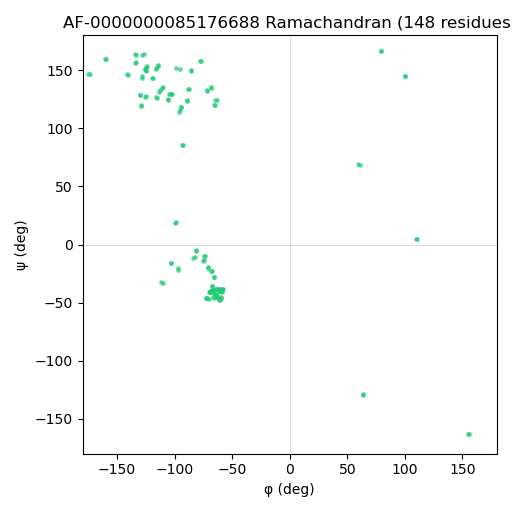.539 -13.305 1 98.5 65 TRP B N 1
ATOM 1072 C CA . TRP B 1 65 ? 1.237 -12.875 -13.18 1 98.5 65 TRP B CA 1
ATOM 1073 C C . TRP B 1 65 ? 2.367 -13.891 -13.031 1 98.5 65 TRP B C 1
ATOM 1075 O O . TRP B 1 65 ? 3.406 -13.766 -13.68 1 98.5 65 TRP B O 1
ATOM 1085 N N . LEU B 1 66 ? 2.229 -14.867 -12.164 1 98.19 66 LEU B N 1
ATOM 1086 C CA . LEU B 1 66 ? 3.248 -15.883 -11.93 1 98.19 66 LEU B CA 1
ATOM 1087 C C . LEU B 1 66 ? 3.553 -16.656 -13.211 1 98.19 66 LEU B C 1
ATOM 1089 O O . LEU B 1 66 ? 4.711 -16.969 -13.492 1 98.19 66 LEU B O 1
ATOM 1093 N N . SER B 1 67 ? 2.521 -16.938 -13.953 1 97.62 67 SER B N 1
ATOM 1094 C CA . SER B 1 67 ? 2.713 -17.625 -15.227 1 97.62 67 SER B CA 1
ATOM 1095 C C . SER B 1 67 ? 3.568 -16.797 -16.172 1 97.62 67 SER B C 1
ATOM 1097 O O . SER B 1 67 ? 4.402 -17.344 -16.906 1 97.62 67 SER B O 1
ATOM 1099 N N . GLU B 1 68 ? 3.369 -15.562 -16.141 1 97.56 68 GLU B N 1
ATOM 1100 C CA . GLU B 1 68 ? 4.148 -14.664 -16.984 1 97.56 68 GLU B CA 1
ATOM 1101 C C . GLU B 1 68 ? 5.609 -14.617 -16.547 1 97.56 68 GLU B C 1
ATOM 1103 O O . GLU B 1 68 ? 6.48 -14.211 -17.312 1 97.56 68 GLU B O 1
ATOM 1108 N N . GLN B 1 69 ? 5.82 -14.977 -15.273 1 97.25 69 GLN B N 1
ATOM 1109 C CA . GLN B 1 69 ? 7.195 -15.023 -14.781 1 97.25 69 GLN B CA 1
ATOM 1110 C C . GLN B 1 69 ? 7.879 -16.328 -15.188 1 97.25 69 GLN B C 1
ATOM 1112 O O . GLN B 1 69 ? 9.039 -16.547 -14.852 1 97.25 69 GLN B O 1
ATOM 1117 N N . GLY B 1 70 ? 7.176 -17.234 -15.805 1 96.38 70 GLY B N 1
ATOM 1118 C CA . GLY B 1 70 ? 7.781 -18.453 -16.297 1 96.38 70 GLY B CA 1
ATOM 1119 C C . GLY B 1 70 ? 7.363 -19.688 -15.5 1 96.38 70 GLY B C 1
ATOM 1120 O O . GLY B 1 70 ? 7.852 -20.781 -15.758 1 96.38 70 GLY B O 1
ATOM 1121 N N . TYR B 1 71 ? 6.48 -19.547 -14.57 1 97.62 71 TYR B N 1
ATOM 1122 C CA . TYR B 1 71 ? 5.969 -20.672 -13.805 1 97.62 71 TYR B CA 1
ATOM 1123 C C . TYR B 1 71 ? 4.809 -21.344 -14.523 1 97.62 71 TYR B C 1
ATOM 1125 O O . TYR B 1 71 ? 4.074 -20.688 -15.273 1 97.62 71 TYR B O 1
ATOM 1133 N N . GLU B 1 72 ? 4.699 -22.641 -14.281 1 97.5 72 GLU B N 1
ATOM 1134 C CA . GLU B 1 72 ? 3.469 -23.359 -14.625 1 97.5 72 GLU B CA 1
ATOM 1135 C C . GLU B 1 72 ? 2.48 -23.328 -13.461 1 97.5 72 GLU B C 1
ATOM 1137 O O . GLU B 1 72 ? 2.83 -23.703 -12.336 1 97.5 72 GLU B O 1
ATOM 1142 N N . VAL B 1 73 ? 1.312 -22.859 -13.711 1 97.69 73 VAL B N 1
ATOM 1143 C CA . VAL B 1 73 ? 0.278 -22.734 -12.688 1 97.69 73 VAL B CA 1
ATOM 1144 C C . VAL B 1 73 ? -0.993 -23.438 -13.156 1 97.69 73 VAL B C 1
ATOM 1146 O O . VAL B 1 73 ? -1.473 -23.203 -14.266 1 97.69 73 VAL B O 1
ATOM 1149 N N . SER B 1 74 ? -1.494 -24.328 -12.32 1 95.44 74 SER B N 1
ATOM 1150 C CA . SER B 1 74 ? -2.729 -25.031 -12.633 1 95.44 74 SER B CA 1
ATOM 1151 C C . SER B 1 74 ? -3.604 -25.203 -11.391 1 95.44 74 SER B C 1
ATOM 1153 O O . SER B 1 74 ? -3.109 -25.141 -10.266 1 95.44 74 SER B O 1
ATOM 1155 N N . LEU B 1 75 ? -4.945 -25.141 -11.703 1 87.75 75 LEU B N 1
ATOM 1156 C CA . LEU B 1 75 ? -5.867 -25.391 -10.594 1 87.75 75 LEU B CA 1
ATOM 1157 C C . LEU B 1 75 ? -5.73 -26.812 -10.086 1 87.75 75 LEU B C 1
ATOM 1159 O O . LEU B 1 75 ? -5.566 -27.75 -10.875 1 87.75 75 LEU B O 1
ATOM 1163 N N . GLY B 1 76 ? -5.371 -26.891 -8.805 1 67.19 76 GLY B N 1
ATOM 1164 C CA . GLY B 1 76 ? -5.34 -28.234 -8.281 1 67.19 76 GLY B CA 1
ATOM 1165 C C . GLY B 1 76 ? -6.719 -28.844 -8.117 1 67.19 76 GLY B C 1
ATOM 1166 O O . GLY B 1 76 ? -7.723 -28.141 -8.117 1 67.19 76 GLY B O 1
#

Nearest PDB structures (foldseek):
  2wv6-assembly2_D  TM=5.288E-01  e=7.410E+00  Citrobacter freundii
  4k1p-assembly1_A  TM=1.898E-01  e=6.958E+00  Bacillus cereus

Sequence (152 aa):
MAISGTVKIKSINGITPEGDGWNRRLEVDFDDMEISDSFKADEIVGEYNVDDLLEAIGDADVATWLSEQGYEVSLGMAISGTVKIKSINGITPEGDGWNRRLEVDFDDMEISDSFKADEIVGEYNVDDLLEAIGDADVATWLSEQGYEVSLG

Solvent-accessible surface area (backbone atoms only — not comparable to full-atom values): 8269 Å² total; per-residue (Å²): 100,61,50,66,51,53,40,45,24,57,44,77,79,45,76,42,85,34,72,61,81,95,62,43,29,33,38,37,30,38,36,44,30,36,54,56,85,46,47,55,46,59,62,53,56,65,34,42,61,64,68,51,45,48,60,53,66,26,69,67,57,51,47,54,52,46,37,73,73,46,32,44,69,44,85,97,102,61,50,65,50,56,39,44,23,56,44,78,78,44,78,41,85,35,73,60,82,95,63,42,29,33,37,37,30,35,38,44,30,36,54,55,85,45,45,54,46,59,61,53,56,64,36,44,62,64,67,51,45,49,60,52,65,26,70,68,58,50,46,54,53,45,37,74,72,46,32,44,68,42,86,96

Foldseek 3Di:
DDDDWDKDFPDWPDWDWDDDDPPIDIDTDTHDIDPCVIDPPVVVCVVDDVVVVDVVCPPVNVQVVVVVVVDDDDDD/DDDDWDKDFPAWPDWDWDDDDPPIDIDTDTHDIDPCVIDPPVVVCVVDDVVVVDVVCPDVNVQVVVVVVVDDDDDD

Secondary structure (DSSP, 8-state):
--EEEEEEESEEEEEEEES-GGG-EEEEEEEEE-HHHHS-HHHHHTTS-HHHHHHHH-HHHHHHHHHHTTEEEEE-/--EEEEEEESEEEEEEEES-GGG-EEEEEEEEE-HHHHS-HHHHHTTS-HHHHHHHH-HHHHHHHHHHTTEEEEE-

pLDDT: mean 95.47, std 4.73, range [67.19, 98.88]